Protein AF-A0AAV2VKA5-F1 (afdb_monomer_lite)

Structure (mmCIF, N/CA/C/O backbone):
data_AF-A0AAV2VKA5-F1
#
_entry.id   AF-A0AAV2VKA5-F1
#
loop_
_atom_site.group_PDB
_atom_site.id
_atom_site.type_symbol
_atom_site.label_atom_id
_atom_site.label_alt_id
_atom_site.label_comp_id
_atom_site.label_asym_id
_atom_site.label_entity_id
_atom_site.label_seq_id
_atom_site.pdbx_PDB_ins_code
_atom_site.Cartn_x
_atom_site.Cartn_y
_atom_site.Cartn_z
_atom_site.occupancy
_atom_site.B_iso_or_equiv
_atom_site.auth_seq_id
_atom_site.auth_comp_id
_atom_site.auth_asym_id
_atom_site.auth_atom_id
_atom_site.pdbx_PDB_model_num
ATOM 1 N N . MET A 1 1 ? 11.296 16.847 23.741 1.00 41.97 1 MET A N 1
ATOM 2 C CA . MET A 1 1 ? 10.164 15.961 23.388 1.00 41.97 1 MET A CA 1
ATOM 3 C C . MET A 1 1 ? 10.206 15.725 21.887 1.00 41.97 1 MET A C 1
ATOM 5 O O . MET A 1 1 ? 10.100 16.679 21.128 1.00 41.97 1 MET A O 1
ATOM 9 N N . ASN A 1 2 ? 10.505 14.494 21.464 1.00 39.97 2 ASN A N 1
ATOM 10 C CA . ASN A 1 2 ? 10.730 14.152 20.058 1.00 39.97 2 ASN A CA 1
ATOM 11 C C . ASN A 1 2 ? 9.403 14.150 19.295 1.00 39.97 2 ASN A C 1
ATOM 13 O O . ASN A 1 2 ? 8.650 13.184 19.351 1.00 39.97 2 ASN A O 1
ATOM 17 N N . GLN A 1 3 ? 9.162 15.218 18.540 1.00 45.41 3 GLN A N 1
ATOM 18 C CA . GLN A 1 3 ? 7.963 15.443 17.724 1.00 45.41 3 GLN A CA 1
ATOM 19 C C . GLN A 1 3 ? 7.780 14.424 16.573 1.00 45.41 3 GLN A C 1
ATOM 21 O O . GLN A 1 3 ? 6.864 14.554 15.777 1.00 45.41 3 GLN A O 1
ATOM 26 N N . LYS A 1 4 ? 8.623 13.385 16.464 1.00 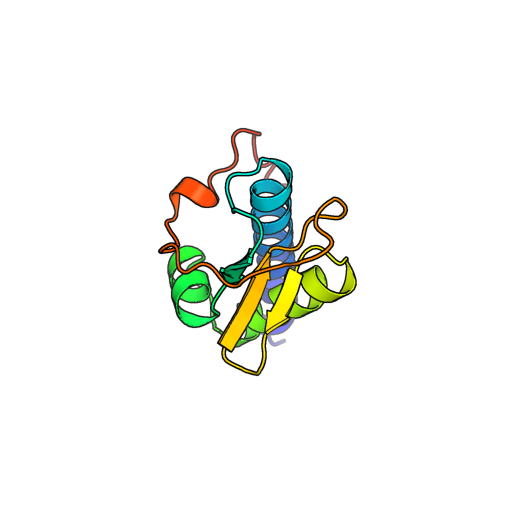51.09 4 LYS A N 1
ATOM 27 C CA . LYS A 1 4 ? 8.555 12.388 15.382 1.00 51.09 4 LYS A CA 1
ATOM 28 C C . LYS A 1 4 ? 7.445 11.344 15.553 1.00 51.09 4 LYS A C 1
ATOM 30 O O . LYS A 1 4 ? 7.055 10.739 14.565 1.00 51.09 4 LYS A O 1
ATOM 35 N N . ALA A 1 5 ? 6.948 11.111 16.770 1.00 49.38 5 ALA A N 1
ATOM 36 C CA . ALA A 1 5 ? 5.964 10.050 17.013 1.00 49.38 5 ALA A CA 1
ATOM 37 C C . ALA A 1 5 ? 4.519 10.477 16.692 1.00 49.38 5 ALA A C 1
ATOM 39 O O . ALA A 1 5 ? 3.757 9.679 16.158 1.00 49.38 5 ALA A O 1
ATOM 40 N N . THR A 1 6 ? 4.148 11.731 16.972 1.00 47.97 6 THR A N 1
ATOM 41 C CA . THR A 1 6 ? 2.762 12.208 16.805 1.00 47.97 6 THR A CA 1
ATOM 42 C C . THR A 1 6 ? 2.444 12.581 15.354 1.00 47.97 6 THR A C 1
ATOM 44 O O . THR A 1 6 ? 1.382 12.225 14.858 1.00 47.97 6 TH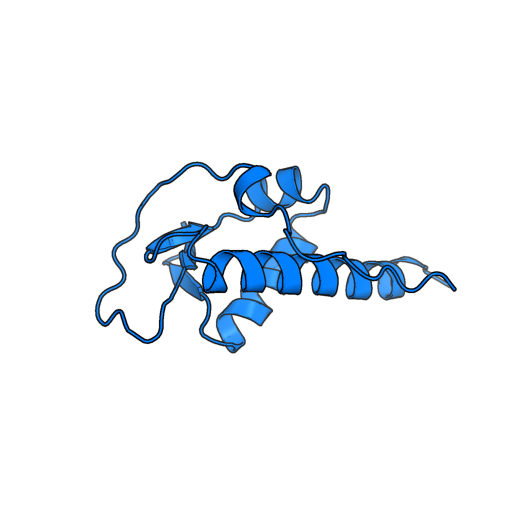R A O 1
ATOM 47 N N . THR A 1 7 ? 3.386 13.198 14.630 1.00 53.91 7 THR A N 1
ATOM 48 C CA . THR A 1 7 ? 3.218 13.555 13.205 1.00 53.91 7 THR A CA 1
ATOM 49 C C . THR A 1 7 ? 3.076 12.323 12.302 1.00 53.91 7 THR A C 1
ATOM 51 O O . THR A 1 7 ? 2.419 12.378 11.269 1.00 53.91 7 THR A O 1
ATOM 54 N N . 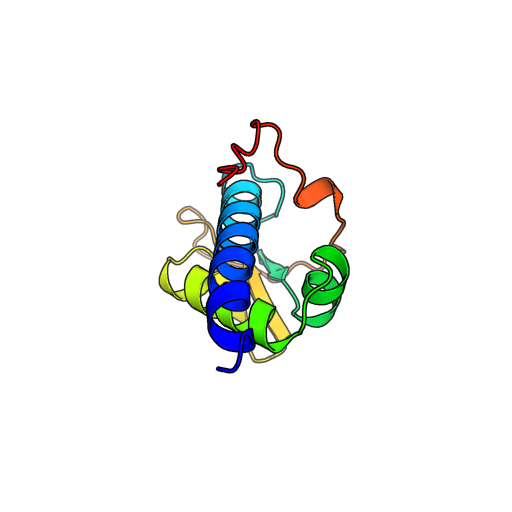ASN A 1 8 ? 3.650 11.187 12.705 1.00 70.62 8 ASN A N 1
ATOM 55 C CA . ASN A 1 8 ? 3.703 9.979 11.884 1.00 70.62 8 ASN A CA 1
ATOM 56 C C . ASN A 1 8 ? 2.380 9.187 11.874 1.00 70.62 8 ASN A C 1
ATOM 58 O O . ASN A 1 8 ? 2.085 8.514 10.891 1.00 70.62 8 ASN A O 1
ATOM 62 N N . ILE A 1 9 ? 1.553 9.288 12.923 1.00 79.56 9 ILE A N 1
ATOM 63 C CA . ILE A 1 9 ? 0.288 8.535 13.013 1.00 79.56 9 ILE A CA 1
ATOM 64 C C . ILE A 1 9 ? -0.782 9.143 12.100 1.00 79.56 9 ILE A C 1
ATOM 66 O O . ILE A 1 9 ? -1.423 8.408 11.352 1.00 79.56 9 ILE A O 1
ATOM 70 N N . SER A 1 10 ? -0.957 10.468 12.124 1.00 84.31 10 SER A N 1
ATOM 71 C CA . SER A 1 10 ? -1.948 11.152 11.279 1.00 84.31 10 SER A CA 1
ATOM 72 C C . SER A 1 10 ? -1.626 11.001 9.791 1.00 84.31 10 SER A C 1
ATOM 74 O O . SER A 1 10 ? -2.524 10.766 8.988 1.00 84.31 10 SER A O 1
ATOM 76 N N . GLU A 1 11 ? -0.340 11.058 9.429 1.00 87.00 11 GLU A N 1
ATOM 77 C CA . GLU A 1 11 ? 0.123 10.802 8.062 1.00 87.00 11 GLU A CA 1
ATOM 78 C C . GLU A 1 11 ? -0.179 9.360 7.627 1.00 87.00 11 GLU A C 1
ATOM 80 O O . GLU A 1 11 ? -0.808 9.143 6.592 1.00 87.00 11 GLU A O 1
ATOM 85 N N . GLN A 1 12 ? 0.209 8.360 8.428 1.00 91.62 12 GLN A N 1
ATOM 86 C CA . GLN A 1 12 ? -0.079 6.956 8.117 1.00 91.62 12 GLN A CA 1
ATOM 87 C C . GLN A 1 12 ? -1.579 6.690 7.997 1.00 91.62 12 GLN A C 1
ATOM 89 O O . GLN A 1 12 ? -1.996 5.929 7.123 1.00 91.62 12 GLN A O 1
ATOM 94 N N . LEU A 1 13 ? -2.391 7.317 8.851 1.00 91.62 13 LEU A N 1
ATOM 95 C CA . LEU A 1 13 ? -3.841 7.199 8.792 1.00 91.62 13 LEU A CA 1
ATOM 96 C C . LEU A 1 13 ? -4.383 7.784 7.485 1.00 91.62 13 LEU A C 1
ATOM 98 O O . LEU A 1 13 ? -5.099 7.085 6.773 1.00 91.62 13 LEU A O 1
ATOM 102 N N . PHE A 1 14 ? -3.956 8.993 7.113 1.00 91.81 14 PHE A N 1
ATOM 103 C CA . PHE A 1 14 ? -4.343 9.623 5.852 1.00 91.81 14 PHE A CA 1
ATOM 104 C C . PHE A 1 14 ? -3.976 8.761 4.635 1.00 91.81 14 PHE A C 1
ATOM 106 O O . PHE A 1 14 ? -4.808 8.536 3.750 1.00 91.81 14 PHE A O 1
ATOM 113 N N . ILE A 1 15 ? -2.749 8.229 4.592 1.00 94.50 15 ILE A N 1
ATOM 114 C CA . ILE A 1 15 ? -2.295 7.359 3.498 1.00 94.50 15 ILE A CA 1
ATOM 115 C C . ILE A 1 15 ? -3.134 6.081 3.470 1.00 94.50 15 ILE A C 1
ATOM 117 O O . ILE A 1 15 ? -3.623 5.688 2.412 1.00 94.50 15 ILE A O 1
ATOM 121 N N . LYS A 1 16 ? -3.343 5.442 4.627 1.00 95.12 16 LYS A N 1
ATOM 122 C CA . LYS A 1 16 ? -4.165 4.233 4.740 1.00 95.12 16 LYS A CA 1
ATOM 123 C C . LYS A 1 16 ? -5.571 4.478 4.202 1.00 95.12 16 LYS A C 1
ATOM 125 O O . LYS A 1 16 ? -6.038 3.698 3.378 1.00 95.12 16 LYS A O 1
ATOM 130 N N . GLU A 1 17 ? -6.239 5.535 4.652 1.00 93.94 17 GLU A N 1
ATOM 131 C CA . GLU A 1 17 ? -7.595 5.874 4.215 1.00 93.94 17 GLU A CA 1
ATOM 132 C C . GLU A 1 17 ? -7.652 6.163 2.715 1.00 93.94 17 GLU A C 1
ATOM 134 O O . GLU A 1 17 ? -8.581 5.727 2.038 1.00 93.94 17 GLU A O 1
ATOM 139 N N . THR A 1 18 ? -6.636 6.836 2.179 1.00 94.44 18 THR A N 1
ATOM 140 C CA . THR A 1 18 ? -6.540 7.143 0.749 1.00 94.44 18 THR A CA 1
ATOM 141 C C . THR A 1 18 ? -6.362 5.879 -0.095 1.00 94.44 18 THR A C 1
ATOM 143 O O . THR A 1 18 ? -7.072 5.686 -1.082 1.00 94.44 18 THR A O 1
ATOM 146 N N . VAL A 1 19 ? -5.464 4.973 0.304 1.00 94.81 19 VAL A N 1
ATOM 147 C CA . VAL A 1 19 ? -5.263 3.692 -0.393 1.00 94.81 19 VAL A CA 1
ATOM 148 C C . VAL A 1 19 ? -6.506 2.807 -0.267 1.00 94.81 19 VAL A C 1
ATOM 150 O O . VAL A 1 19 ? -6.945 2.222 -1.254 1.00 94.81 19 VAL A O 1
ATOM 153 N N . GLU A 1 20 ? -7.117 2.740 0.916 1.00 93.75 20 GLU A N 1
ATOM 154 C CA . GLU A 1 20 ? -8.367 2.009 1.146 1.00 93.75 20 GLU A CA 1
ATOM 155 C C . GLU A 1 20 ? -9.498 2.537 0.250 1.00 93.75 20 GLU A C 1
ATOM 157 O O . GLU A 1 20 ? -10.217 1.749 -0.370 1.00 93.75 20 GLU A O 1
ATOM 162 N N . HIS A 1 21 ? -9.628 3.860 0.128 1.00 93.06 21 HIS A N 1
ATOM 163 C CA . HIS A 1 21 ? -10.591 4.490 -0.769 1.00 93.06 21 HIS A CA 1
ATOM 164 C C . HIS A 1 21 ? -10.320 4.121 -2.233 1.00 93.06 21 HIS A C 1
ATOM 166 O O . HIS A 1 21 ? -11.242 3.713 -2.937 1.00 93.06 21 HIS A O 1
ATOM 172 N N . ALA A 1 22 ? -9.064 4.189 -2.684 1.00 93.50 22 ALA A N 1
ATOM 173 C CA . ALA A 1 22 ? -8.674 3.832 -4.048 1.00 93.50 22 ALA A CA 1
ATOM 174 C C . ALA A 1 22 ? -8.989 2.363 -4.393 1.00 93.50 22 ALA A C 1
ATOM 176 O O . ALA A 1 22 ? -9.464 2.076 -5.496 1.00 93.50 22 ALA A O 1
ATOM 177 N N . ILE A 1 23 ? -8.786 1.438 -3.445 1.00 92.31 23 ILE A N 1
ATOM 178 C CA . ILE A 1 23 ? -9.173 0.024 -3.590 1.00 92.31 23 ILE A CA 1
ATOM 179 C C . ILE A 1 23 ? -10.699 -0.097 -3.703 1.00 92.31 23 ILE A C 1
ATOM 181 O O . ILE A 1 23 ? -11.199 -0.694 -4.654 1.00 92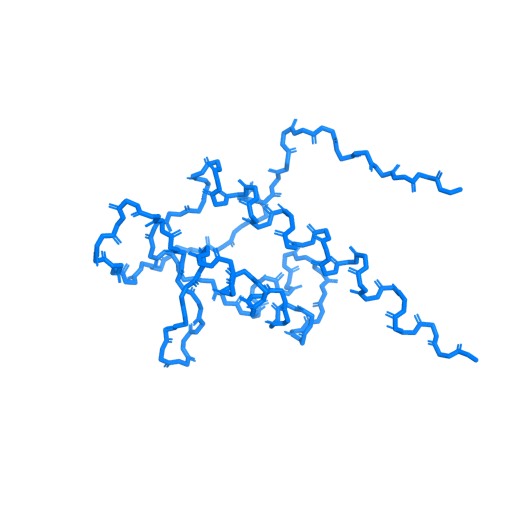.31 23 ILE A O 1
ATOM 185 N N . LYS A 1 24 ? -11.457 0.519 -2.784 1.00 90.06 24 LYS A N 1
ATOM 186 C CA . LYS A 1 24 ? -12.933 0.460 -2.774 1.00 90.06 24 LYS A CA 1
ATOM 187 C C . LYS A 1 24 ? -13.572 1.089 -4.015 1.00 90.06 24 LYS A C 1
ATOM 189 O O . LYS A 1 24 ? -14.609 0.619 -4.473 1.00 90.06 24 LYS A O 1
ATOM 194 N N . LYS A 1 25 ? -12.960 2.139 -4.569 1.00 90.75 25 LYS A N 1
ATOM 195 C CA . LYS A 1 25 ? -13.381 2.791 -5.820 1.00 90.75 25 LYS A CA 1
ATOM 196 C C . LYS A 1 25 ? -12.905 2.069 -7.079 1.00 90.75 25 LYS A C 1
ATOM 198 O O . LYS A 1 25 ? -13.166 2.560 -8.171 1.00 90.75 25 LYS A O 1
ATOM 203 N N . GLN A 1 26 ? -12.215 0.933 -6.946 1.00 90.25 26 GLN A N 1
ATOM 204 C CA . GLN A 1 26 ? -11.682 0.150 -8.067 1.00 90.25 26 GLN A CA 1
ATOM 205 C C . GLN A 1 26 ? -10.684 0.934 -8.945 1.00 90.25 26 GLN A C 1
ATOM 207 O O . GLN A 1 26 ? -10.441 0.570 -10.096 1.00 90.25 26 GLN A O 1
ATOM 212 N N . ARG A 1 27 ? -10.067 1.997 -8.400 1.00 92.31 27 ARG A N 1
ATOM 213 C CA . ARG A 1 27 ? -8.958 2.723 -9.049 1.00 92.31 27 ARG A CA 1
ATOM 214 C C . ARG A 1 27 ? -7.691 1.875 -9.091 1.00 92.31 27 ARG A C 1
ATOM 216 O O . ARG A 1 27 ? -6.887 1.992 -10.012 1.00 92.31 27 ARG A O 1
ATOM 223 N N . LEU A 1 28 ? -7.535 1.001 -8.097 1.00 93.12 28 LEU A N 1
ATOM 224 C CA . LEU A 1 28 ? -6.513 -0.033 -8.060 1.00 93.12 28 LEU A CA 1
ATOM 225 C C . LEU A 1 28 ? -7.141 -1.378 -8.423 1.00 93.12 28 LEU A C 1
ATOM 227 O O . LEU A 1 28 ? -8.173 -1.764 -7.874 1.00 93.12 28 LEU A O 1
ATOM 231 N N . LYS A 1 29 ? -6.520 -2.101 -9.353 1.00 91.12 29 LYS A N 1
ATOM 232 C CA . LYS A 1 29 ? -7.060 -3.370 -9.854 1.00 91.12 29 LYS A CA 1
ATOM 233 C C . LYS A 1 29 ? -6.716 -4.541 -8.922 1.00 91.12 29 LYS A C 1
ATOM 235 O O . LYS A 1 29 ? -5.623 -4.543 -8.354 1.00 91.12 29 LYS A O 1
ATOM 240 N N . PRO A 1 30 ? -7.569 -5.580 -8.821 1.00 90.62 30 PRO A N 1
ATOM 241 C CA . PRO A 1 30 ? -7.202 -6.836 -8.167 1.00 90.62 30 PRO A CA 1
ATOM 242 C C . PRO A 1 30 ? -5.868 -7.369 -8.690 1.00 90.62 30 PRO A C 1
ATOM 244 O O . PRO A 1 30 ? -5.622 -7.371 -9.897 1.00 90.62 30 PRO A O 1
ATOM 247 N N . GLY A 1 31 ? -4.998 -7.804 -7.782 1.00 92.75 31 GLY A N 1
ATOM 248 C CA . GLY A 1 31 ? -3.670 -8.299 -8.129 1.00 92.75 31 GLY A CA 1
ATOM 249 C C . GLY A 1 31 ? -2.662 -7.221 -8.506 1.00 92.75 31 GLY A C 1
ATOM 250 O O . GLY A 1 31 ? -1.516 -7.550 -8.808 1.00 92.75 31 GLY A O 1
ATOM 251 N N . GLN A 1 32 ? -3.030 -5.937 -8.492 1.00 94.50 32 GLN A N 1
ATOM 252 C CA . GLN A 1 32 ? -2.076 -4.867 -8.757 1.00 94.50 32 GLN A CA 1
ATOM 253 C C . GLN A 1 32 ? -1.011 -4.818 -7.666 1.00 94.50 32 GLN A C 1
ATOM 255 O O . GLN A 1 32 ? -1.317 -4.846 -6.473 1.00 94.50 32 GLN A O 1
ATOM 260 N N . LEU A 1 33 ? 0.249 -4.749 -8.094 1.00 94.56 33 LEU A N 1
ATOM 261 C CA . LEU A 1 33 ? 1.392 -4.728 -7.194 1.00 94.56 33 LEU A CA 1
ATOM 262 C C . LEU A 1 33 ? 1.601 -3.337 -6.579 1.00 94.56 33 LEU A C 1
ATOM 264 O O . LEU A 1 33 ? 1.961 -2.382 -7.266 1.00 94.56 33 LEU A O 1
ATOM 268 N N . LEU A 1 34 ? 1.430 -3.256 -5.266 1.00 95.62 34 LEU A N 1
ATOM 269 C CA . LEU A 1 34 ? 1.754 -2.114 -4.427 1.00 95.62 34 LEU A CA 1
ATOM 270 C C . LEU A 1 34 ? 3.171 -2.271 -3.866 1.00 95.62 34 LEU A C 1
ATOM 272 O O . LEU A 1 34 ? 3.494 -3.252 -3.189 1.00 95.62 34 LEU A O 1
ATOM 276 N N . LEU A 1 35 ? 4.022 -1.292 -4.164 1.00 94.88 35 LEU A N 1
ATOM 277 C CA . LEU A 1 35 ? 5.439 -1.278 -3.808 1.00 94.88 35 LEU A CA 1
ATOM 278 C C . LEU A 1 35 ? 5.747 -0.091 -2.897 1.00 94.88 35 LEU A C 1
ATOM 280 O O . LEU A 1 35 ? 5.288 1.020 -3.157 1.00 94.88 35 LEU A O 1
ATOM 284 N N . GLU A 1 36 ? 6.597 -0.300 -1.889 1.00 94.62 36 GLU A N 1
ATOM 285 C CA . GLU A 1 36 ? 6.967 0.762 -0.945 1.00 94.62 36 GLU A CA 1
ATOM 286 C C . GLU A 1 36 ? 7.646 1.963 -1.630 1.00 94.62 36 GLU A C 1
ATOM 288 O O . GLU A 1 36 ? 7.219 3.086 -1.374 1.00 94.62 36 GLU A O 1
ATOM 293 N N . PRO A 1 37 ? 8.651 1.798 -2.524 1.00 94.25 37 PRO A N 1
ATOM 294 C CA . PRO A 1 37 ? 9.346 2.948 -3.106 1.00 94.25 37 PRO A CA 1
ATOM 295 C C . PRO A 1 37 ? 8.465 3.915 -3.925 1.00 94.25 37 PRO A C 1
ATOM 297 O O . PRO A 1 37 ? 8.572 5.119 -3.694 1.00 94.25 37 PRO A O 1
ATOM 300 N N . PRO A 1 38 ? 7.607 3.468 -4.867 1.00 94.50 38 PRO A N 1
ATOM 301 C CA . PRO A 1 38 ? 6.741 4.387 -5.606 1.00 94.50 38 PRO A CA 1
ATOM 302 C C . PRO A 1 38 ? 5.648 5.002 -4.730 1.00 94.50 38 PRO A C 1
ATOM 304 O O . PRO A 1 38 ? 5.361 6.180 -4.899 1.00 94.50 38 PRO A O 1
ATOM 307 N N . LEU A 1 39 ? 5.084 4.261 -3.771 1.00 95.31 39 LEU A N 1
ATOM 308 C CA . LEU A 1 39 ? 4.112 4.824 -2.829 1.00 95.31 39 LEU A CA 1
ATOM 309 C C . LEU A 1 39 ? 4.751 5.901 -1.944 1.00 95.31 39 LEU A C 1
ATOM 311 O O . LEU A 1 39 ? 4.178 6.970 -1.783 1.00 95.31 39 LEU A O 1
ATOM 315 N N . ALA A 1 40 ? 5.963 5.663 -1.440 1.00 94.00 40 ALA A N 1
ATOM 316 C CA . ALA A 1 40 ? 6.703 6.638 -0.640 1.00 94.00 40 ALA A CA 1
ATOM 317 C C . ALA A 1 40 ? 6.941 7.937 -1.423 1.00 94.00 40 ALA A C 1
ATOM 319 O O . ALA A 1 40 ? 6.796 9.028 -0.881 1.00 94.00 40 ALA A O 1
ATOM 320 N N . LYS A 1 41 ? 7.233 7.820 -2.725 1.00 94.62 41 LYS A N 1
ATOM 321 C CA . LYS A 1 41 ? 7.371 8.974 -3.617 1.00 94.62 41 LYS A CA 1
ATOM 322 C C . LYS A 1 41 ? 6.043 9.711 -3.828 1.00 94.62 41 LYS A C 1
ATOM 324 O O . LYS A 1 41 ? 6.030 10.928 -3.730 1.00 94.62 41 LYS A O 1
ATOM 329 N N . ILE A 1 42 ? 4.959 8.983 -4.104 1.00 94.19 42 ILE A N 1
ATOM 330 C CA . ILE A 1 42 ? 3.617 9.542 -4.353 1.00 94.19 42 ILE A CA 1
ATOM 331 C C . ILE A 1 42 ? 3.088 10.293 -3.127 1.00 94.19 42 ILE A C 1
ATOM 333 O O . ILE A 1 42 ? 2.578 11.397 -3.250 1.00 94.19 42 ILE A O 1
ATOM 337 N N . PHE A 1 43 ? 3.243 9.712 -1.938 1.00 92.12 43 PHE A N 1
ATOM 338 C CA . PHE A 1 43 ? 2.764 10.301 -0.687 1.00 92.12 43 PHE A CA 1
ATOM 339 C C . PHE A 1 43 ? 3.793 11.213 -0.006 1.00 92.12 43 PHE A C 1
ATOM 341 O O . PHE A 1 43 ? 3.538 11.689 1.095 1.00 92.12 43 PHE A O 1
ATOM 348 N N . ASN A 1 44 ? 4.950 11.445 -0.640 1.00 92.56 44 ASN A N 1
ATOM 349 C CA . ASN A 1 44 ? 6.059 12.237 -0.104 1.00 92.56 44 ASN A CA 1
ATOM 350 C C . ASN A 1 44 ? 6.426 11.873 1.353 1.00 92.56 44 ASN A C 1
ATOM 352 O O . ASN A 1 44 ? 6.621 12.740 2.202 1.00 92.56 44 ASN A O 1
ATOM 356 N N . THR A 1 45 ? 6.517 10.573 1.633 1.00 91.19 45 THR A N 1
ATOM 357 C CA . THR A 1 45 ? 6.822 10.011 2.958 1.00 91.19 45 THR A CA 1
ATOM 358 C C . THR A 1 45 ? 7.984 9.015 2.864 1.00 91.19 45 THR A C 1
ATOM 360 O O . THR A 1 45 ? 8.504 8.711 1.787 1.00 91.19 45 THR A O 1
ATOM 363 N N . ASP A 1 46 ? 8.426 8.488 4.000 1.00 91.88 46 ASP A N 1
ATOM 364 C CA . ASP A 1 46 ? 9.459 7.466 4.069 1.00 91.88 46 ASP A CA 1
ATOM 365 C C . ASP A 1 46 ? 8.913 6.038 3.847 1.00 91.88 46 ASP A C 1
ATOM 367 O O . ASP A 1 46 ? 7.723 5.735 3.965 1.00 91.88 46 ASP A O 1
ATOM 371 N N . ARG A 1 47 ? 9.821 5.107 3.523 1.00 91.50 47 ARG A N 1
ATOM 372 C CA . ARG A 1 47 ? 9.452 3.710 3.241 1.00 91.50 47 ARG A CA 1
ATOM 373 C C . ARG A 1 47 ? 8.929 2.971 4.473 1.00 91.50 47 ARG A C 1
ATOM 375 O O . ARG A 1 47 ? 8.127 2.059 4.306 1.00 91.50 47 ARG A O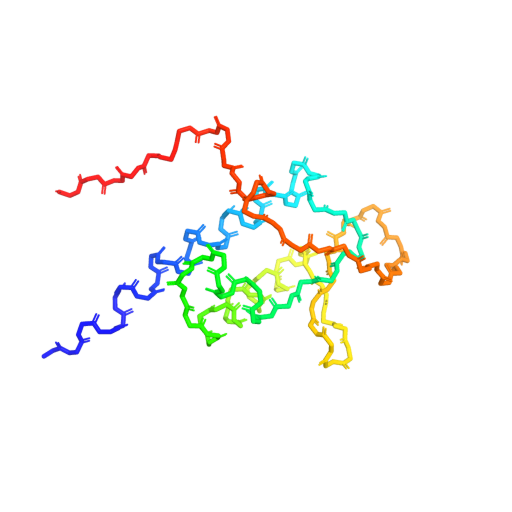 1
ATOM 382 N N . ALA A 1 48 ? 9.375 3.323 5.681 1.00 91.00 48 ALA A N 1
ATOM 383 C CA . ALA A 1 48 ? 8.931 2.646 6.897 1.00 91.00 48 ALA A CA 1
ATOM 384 C C . ALA A 1 48 ? 7.468 2.992 7.210 1.00 91.00 48 ALA A C 1
ATOM 386 O O . ALA A 1 48 ? 6.702 2.101 7.580 1.00 91.00 48 ALA A O 1
ATOM 387 N N . SER A 1 49 ? 7.063 4.239 6.966 1.00 91.12 49 SER A N 1
ATOM 388 C CA . SER A 1 49 ? 5.673 4.692 7.064 1.00 91.12 49 SER A CA 1
ATOM 389 C C . SER A 1 49 ? 4.771 3.960 6.066 1.00 91.12 49 SER A C 1
ATOM 391 O O . SER A 1 49 ? 3.768 3.366 6.465 1.00 91.12 49 SER A O 1
ATOM 393 N N . ILE A 1 50 ? 5.168 3.871 4.790 1.00 95.44 50 ILE A N 1
ATOM 394 C CA . ILE A 1 50 ? 4.421 3.085 3.790 1.00 95.44 50 ILE A CA 1
ATOM 395 C C . ILE A 1 50 ? 4.341 1.607 4.159 1.00 95.44 50 ILE A C 1
ATOM 397 O O . ILE A 1 50 ? 3.276 1.002 4.043 1.00 95.44 50 ILE A O 1
ATOM 401 N N . LYS A 1 51 ? 5.447 1.017 4.618 1.00 93.69 51 LYS A N 1
ATOM 402 C CA . LYS A 1 51 ? 5.463 -0.373 5.071 1.00 93.69 51 LYS A CA 1
ATOM 403 C C . LYS A 1 51 ? 4.416 -0.600 6.154 1.00 93.69 51 LYS A C 1
ATOM 405 O O . LYS A 1 51 ? 3.626 -1.535 6.048 1.00 93.69 51 LYS A O 1
ATOM 410 N N . ARG A 1 52 ? 4.377 0.278 7.161 1.00 94.31 52 ARG A N 1
ATOM 411 C CA . ARG A 1 52 ? 3.413 0.186 8.257 1.00 94.31 52 ARG A CA 1
ATOM 412 C C . ARG A 1 52 ? 1.975 0.294 7.754 1.00 94.31 52 ARG A C 1
ATOM 414 O O . ARG A 1 52 ? 1.129 -0.492 8.171 1.00 94.31 52 ARG A O 1
ATOM 421 N N . VAL A 1 53 ? 1.706 1.203 6.818 1.00 95.75 53 VAL A N 1
ATOM 422 C CA . VAL A 1 53 ? 0.387 1.336 6.181 1.00 95.75 53 VAL A CA 1
ATOM 423 C C . VAL A 1 53 ? -0.012 0.063 5.431 1.00 95.75 53 VAL A C 1
ATOM 425 O O . VAL A 1 53 ? -1.130 -0.420 5.598 1.00 95.75 53 VAL A O 1
ATOM 428 N N . LEU A 1 54 ? 0.892 -0.525 4.645 1.00 95.69 54 LEU A N 1
ATOM 429 C CA . LEU A 1 54 ? 0.623 -1.763 3.907 1.00 95.69 54 LEU A CA 1
ATOM 430 C C . LEU A 1 54 ? 0.376 -2.956 4.841 1.00 95.69 54 LEU A C 1
ATOM 432 O O . LEU A 1 54 ? -0.483 -3.787 4.554 1.00 95.69 54 LEU A O 1
ATOM 436 N N . GLU A 1 55 ? 1.067 -3.027 5.981 1.00 94.62 55 GLU A N 1
ATOM 437 C CA . GLU A 1 55 ? 0.786 -4.016 7.030 1.00 94.62 55 GLU A CA 1
ATOM 438 C C . GLU A 1 55 ? -0.615 -3.835 7.633 1.00 94.62 55 GLU A C 1
ATOM 440 O O . GLU A 1 55 ? -1.327 -4.821 7.818 1.00 94.62 55 GLU A O 1
ATOM 445 N N . LEU A 1 56 ? -1.040 -2.594 7.903 1.00 94.75 56 LEU A N 1
ATOM 446 C CA . LEU A 1 56 ? -2.390 -2.306 8.404 1.00 94.75 56 LEU A CA 1
ATOM 447 C C . LEU A 1 56 ? -3.466 -2.697 7.379 1.00 94.75 56 LEU A C 1
ATOM 449 O O . LEU A 1 56 ? -4.451 -3.341 7.733 1.00 94.75 56 LEU A O 1
ATOM 453 N N . LEU A 1 57 ? -3.259 -2.372 6.101 1.00 94.81 57 LEU A N 1
ATOM 454 C CA . LEU A 1 57 ? -4.165 -2.768 5.016 1.00 94.81 57 LEU A CA 1
ATOM 455 C C . LEU A 1 57 ? -4.215 -4.294 4.839 1.00 94.81 57 LEU A C 1
ATOM 457 O O . LEU A 1 57 ? -5.273 -4.848 4.538 1.00 94.81 57 LEU A O 1
ATOM 461 N N . GLN A 1 58 ? -3.091 -4.985 5.054 1.00 94.44 58 GLN A N 1
ATOM 462 C CA . GLN A 1 58 ? -3.030 -6.445 5.016 1.00 94.44 58 GLN A CA 1
ATOM 463 C C . GLN A 1 58 ? -3.853 -7.067 6.145 1.00 94.44 58 GLN A C 1
ATOM 465 O O . GLN A 1 58 ? -4.589 -8.022 5.912 1.00 94.44 58 GLN A O 1
ATOM 470 N N . GLN A 1 59 ? -3.760 -6.517 7.358 1.00 93.44 59 GLN A N 1
ATOM 471 C CA . GLN A 1 59 ? -4.568 -6.963 8.497 1.00 93.44 59 GLN A CA 1
ATOM 472 C C . GLN A 1 59 ? -6.073 -6.799 8.239 1.00 93.44 59 GLN A C 1
ATOM 474 O O . GLN A 1 59 ? -6.864 -7.593 8.737 1.00 93.44 59 GLN A O 1
ATOM 479 N N . GLN A 1 60 ? -6.466 -5.814 7.426 1.00 92.06 60 GLN A N 1
ATOM 480 C CA . GLN A 1 60 ? -7.849 -5.613 6.982 1.00 92.06 60 GLN A CA 1
ATOM 481 C C . GLN A 1 60 ? -8.253 -6.483 5.774 1.00 92.06 60 GLN A C 1
ATOM 483 O O . GLN A 1 60 ? -9.392 -6.397 5.324 1.00 92.06 60 GLN A O 1
ATOM 488 N N . GLY A 1 61 ? -7.342 -7.286 5.214 1.00 92.00 61 GLY A N 1
ATOM 489 C CA . GLY A 1 61 ? -7.610 -8.130 4.043 1.00 92.00 61 GLY A CA 1
ATOM 490 C C . GLY A 1 61 ? -7.720 -7.377 2.711 1.00 92.00 61 GLY A C 1
ATOM 491 O O . GLY A 1 61 ? -8.087 -7.978 1.703 1.00 92.00 61 GLY A O 1
ATOM 492 N N . LEU A 1 62 ? -7.386 -6.081 2.684 1.00 92.88 62 LEU A N 1
ATOM 493 C CA . LEU A 1 62 ? -7.426 -5.241 1.477 1.00 92.88 62 LEU A CA 1
ATOM 494 C C . LEU A 1 62 ? -6.227 -5.485 0.560 1.00 92.88 62 LEU A C 1
ATOM 496 O O . LEU A 1 62 ? -6.276 -5.213 -0.639 1.00 92.88 62 LEU A O 1
ATOM 500 N N . VAL A 1 63 ? -5.138 -6.003 1.122 1.00 94.38 63 VAL A N 1
ATOM 501 C CA . VAL A 1 63 ? -3.957 -6.415 0.373 1.00 94.38 63 VAL A CA 1
ATOM 502 C C . VAL A 1 63 ? -3.407 -7.729 0.914 1.00 94.38 63 VAL A C 1
ATOM 504 O O . VAL A 1 63 ? -3.592 -8.061 2.082 1.00 94.38 63 VAL A O 1
ATOM 507 N N . VAL A 1 64 ? -2.678 -8.465 0.084 1.00 93.31 64 VAL A N 1
ATOM 508 C CA . VAL A 1 64 ? -1.967 -9.685 0.483 1.00 93.31 64 VAL A CA 1
ATOM 509 C C . VAL A 1 64 ? -0.486 -9.559 0.165 1.00 93.31 64 VAL A C 1
ATOM 511 O O . VAL A 1 64 ? -0.097 -9.003 -0.860 1.00 93.31 64 VAL A O 1
ATOM 514 N N . LYS A 1 65 ? 0.374 -10.062 1.048 1.00 91.62 65 LYS A N 1
ATOM 515 C CA . LYS A 1 65 ? 1.821 -10.047 0.818 1.00 91.62 65 LYS A CA 1
ATOM 516 C C . LYS A 1 65 ? 2.181 -11.020 -0.306 1.00 91.62 65 LYS A C 1
ATOM 518 O O . LYS A 1 65 ? 1.730 -12.160 -0.301 1.00 91.62 65 LYS A O 1
ATOM 523 N N . HIS A 1 66 ? 3.034 -10.595 -1.232 1.00 91.19 66 HIS A N 1
ATOM 524 C CA . HIS A 1 66 ? 3.476 -11.406 -2.368 1.00 91.19 66 HIS A CA 1
ATOM 525 C C . HIS A 1 66 ? 4.986 -11.612 -2.309 1.00 91.19 66 HIS A C 1
ATOM 527 O O . HIS A 1 66 ? 5.730 -10.731 -2.721 1.00 91.19 66 HIS A O 1
ATOM 533 N N . GLU A 1 67 ? 5.419 -12.743 -1.738 1.00 80.50 67 GLU A N 1
ATOM 534 C CA . GLU A 1 67 ? 6.791 -13.299 -1.738 1.00 80.50 67 GLU A CA 1
ATOM 535 C C . GLU A 1 67 ? 7.955 -12.281 -1.810 1.00 80.50 67 GLU A C 1
ATOM 537 O O . GLU A 1 67 ? 8.881 -12.409 -2.606 1.00 80.50 67 GLU A O 1
ATOM 542 N N . GLY A 1 68 ? 7.909 -11.216 -1.001 1.00 76.94 68 GLY A N 1
ATOM 543 C CA . GLY A 1 68 ? 8.967 -10.193 -0.952 1.00 76.94 68 GLY A CA 1
ATOM 544 C C . GLY A 1 68 ? 8.993 -9.196 -2.121 1.00 76.94 68 GLY A C 1
ATOM 545 O O . GLY A 1 68 ? 9.888 -8.361 -2.192 1.00 76.94 68 GLY A O 1
ATOM 546 N N . ARG A 1 69 ? 8.006 -9.233 -3.016 1.00 81.94 69 ARG A N 1
ATOM 547 C CA . ARG A 1 69 ? 7.839 -8.310 -4.148 1.00 81.94 69 ARG A CA 1
ATOM 548 C C . ARG A 1 69 ? 6.859 -7.174 -3.862 1.00 81.94 69 ARG A C 1
ATOM 550 O O . ARG A 1 69 ? 6.522 -6.456 -4.791 1.00 81.94 69 ARG A O 1
ATOM 557 N N . GLY A 1 70 ? 6.393 -7.025 -2.624 1.00 89.81 70 GLY A N 1
ATOM 558 C CA . GLY A 1 70 ? 5.396 -6.033 -2.219 1.00 89.81 70 GLY A CA 1
ATOM 559 C C . GLY A 1 70 ? 4.063 -6.671 -1.841 1.00 89.81 70 GLY A C 1
ATOM 560 O O . GLY A 1 70 ? 4.017 -7.797 -1.335 1.00 89.81 70 GLY A O 1
ATOM 561 N N . TYR A 1 71 ? 2.986 -5.933 -2.078 1.00 95.12 71 TYR A N 1
ATOM 562 C CA . TYR A 1 71 ? 1.627 -6.302 -1.696 1.00 95.12 71 TYR A CA 1
ATOM 563 C C . TYR A 1 71 ? 0.731 -6.320 -2.930 1.00 95.12 71 TYR A C 1
ATOM 565 O O . TYR A 1 71 ? 0.892 -5.496 -3.819 1.00 95.12 71 TYR A O 1
ATOM 573 N N . LEU A 1 72 ? -0.199 -7.260 -3.011 1.00 94.88 72 LEU A N 1
ATOM 574 C CA . LEU A 1 72 ? -1.190 -7.332 -4.078 1.00 94.88 72 LEU A CA 1
ATOM 575 C C . LEU A 1 72 ? -2.511 -6.813 -3.549 1.00 94.88 72 LEU A C 1
ATOM 577 O O . LEU A 1 72 ? -2.917 -7.196 -2.454 1.00 94.88 72 LEU A O 1
ATOM 581 N N . VAL A 1 73 ? -3.189 -5.982 -4.332 1.00 94.56 73 VAL A N 1
ATOM 582 C CA . VAL A 1 73 ? -4.565 -5.582 -4.030 1.00 94.56 73 VAL A CA 1
ATOM 583 C C . VAL A 1 73 ? -5.452 -6.819 -4.012 1.00 94.56 73 VAL A C 1
ATOM 585 O O . VAL A 1 73 ? -5.479 -7.596 -4.970 1.00 94.56 73 VAL A O 1
ATOM 588 N N . SER A 1 74 ? -6.155 -6.990 -2.902 1.00 89.81 74 SER A N 1
ATOM 589 C CA . SER A 1 74 ? -7.097 -8.071 -2.671 1.00 89.81 74 SER A CA 1
ATOM 590 C C . SER A 1 74 ? -8.514 -7.530 -2.766 1.00 89.81 74 SER A C 1
ATOM 592 O O . SER A 1 74 ? -8.791 -6.399 -2.368 1.00 89.81 74 SER A O 1
ATOM 594 N N . TRP A 1 75 ? -9.416 -8.346 -3.295 1.00 79.06 75 TRP A N 1
ATOM 595 C CA . TRP A 1 75 ? -10.842 -8.060 -3.317 1.00 79.06 75 TRP A CA 1
ATOM 596 C C . TRP A 1 75 ? -11.555 -9.306 -2.794 1.00 79.06 75 TRP A C 1
ATOM 598 O O . TRP A 1 75 ? -11.221 -10.400 -3.254 1.00 79.06 75 TRP A O 1
ATOM 608 N N . PRO A 1 76 ? -12.524 -9.183 -1.865 1.00 66.50 76 PRO A N 1
ATOM 609 C CA . PRO A 1 76 ? -13.257 -10.331 -1.321 1.00 66.50 76 PRO A CA 1
ATOM 610 C C . PRO A 1 76 ? -13.899 -11.254 -2.372 1.00 66.50 76 PRO A C 1
ATOM 612 O O . PRO A 1 76 ? -14.144 -12.418 -2.084 1.00 66.50 76 PRO A O 1
ATOM 615 N N . GLU A 1 77 ? -14.152 -10.765 -3.586 1.00 68.25 77 GLU A N 1
ATOM 616 C CA . GLU A 1 77 ? -14.783 -11.526 -4.672 1.00 68.25 77 GLU A CA 1
ATOM 617 C C . GLU A 1 77 ? -13.770 -12.293 -5.548 1.00 68.25 77 GLU A C 1
ATOM 619 O O . GLU A 1 77 ? -14.161 -12.992 -6.481 1.00 68.25 77 GLU A O 1
ATOM 624 N N . CYS A 1 78 ? -12.462 -12.177 -5.280 1.00 64.75 78 CYS A N 1
ATOM 625 C CA . CYS A 1 78 ? -11.408 -12.769 -6.103 1.00 64.75 78 CYS A CA 1
ATOM 626 C C . CYS A 1 78 ? -10.744 -13.972 -5.409 1.00 64.75 78 CYS A C 1
ATOM 628 O O . CYS A 1 78 ? -9.903 -13.806 -4.531 1.00 64.75 78 CYS A O 1
ATOM 630 N N . ASP A 1 79 ? -11.084 -15.187 -5.852 1.00 69.31 79 ASP A N 1
ATOM 631 C CA . ASP A 1 79 ? -10.508 -16.450 -5.349 1.00 69.31 79 ASP A CA 1
ATOM 632 C C . ASP A 1 79 ? -9.023 -16.624 -5.735 1.00 69.31 79 ASP A C 1
ATOM 634 O O . ASP A 1 79 ? -8.223 -17.186 -4.988 1.00 69.31 79 ASP A O 1
ATOM 638 N N . LYS A 1 80 ? -8.624 -16.089 -6.900 1.00 74.00 80 LYS A N 1
ATOM 639 C CA . LYS A 1 80 ? -7.252 -16.169 -7.426 1.00 74.00 80 LYS A CA 1
ATOM 640 C C . LYS A 1 80 ? -6.711 -14.798 -7.797 1.00 74.00 80 LYS A C 1
ATOM 642 O O . LYS A 1 80 ? -7.063 -14.232 -8.830 1.00 74.00 80 LYS A O 1
ATOM 647 N N . ILE A 1 81 ? -5.787 -14.303 -6.982 1.00 81.38 81 ILE A N 1
ATOM 648 C CA . ILE A 1 81 ? -5.115 -13.022 -7.196 1.00 81.38 81 ILE A CA 1
ATOM 649 C C . ILE A 1 81 ? -3.832 -13.262 -8.001 1.00 81.38 81 ILE A C 1
ATOM 651 O O . ILE A 1 81 ? -2.800 -13.646 -7.451 1.00 81.38 81 ILE A O 1
ATOM 655 N N . ASN A 1 82 ? -3.886 -13.014 -9.311 1.00 85.88 82 ASN A N 1
ATOM 656 C CA . ASN A 1 82 ? -2.693 -13.041 -10.158 1.00 85.88 82 ASN A CA 1
ATOM 657 C C . ASN A 1 82 ? -1.986 -11.678 -10.136 1.00 85.88 82 ASN A C 1
ATOM 659 O O . ASN A 1 82 ? -2.643 -10.652 -10.319 1.00 85.88 82 ASN A O 1
ATOM 663 N N . PRO A 1 83 ? -0.654 -11.635 -9.963 1.00 88.88 83 PRO A N 1
ATOM 664 C CA . PRO A 1 83 ? 0.071 -10.378 -9.898 1.00 88.88 83 PRO A CA 1
ATOM 665 C C . PRO A 1 83 ? 0.064 -9.662 -11.251 1.00 88.88 83 PRO A C 1
ATOM 667 O O . PRO A 1 83 ? 0.594 -10.171 -12.239 1.00 88.88 83 PRO A O 1
ATOM 670 N N . ILE A 1 84 ? -0.462 -8.441 -11.276 1.00 91.25 84 ILE A N 1
ATOM 671 C CA . ILE A 1 84 ? -0.395 -7.538 -12.424 1.00 91.25 84 ILE A CA 1
ATOM 672 C C . ILE A 1 84 ? 0.487 -6.336 -12.094 1.00 91.25 84 ILE A C 1
ATOM 674 O O . ILE A 1 84 ? 0.453 -5.762 -11.002 1.00 91.25 84 ILE A O 1
ATOM 678 N N . ARG A 1 85 ? 1.314 -5.952 -13.066 1.00 89.44 85 ARG A N 1
ATOM 679 C CA . ARG A 1 85 ? 2.204 -4.798 -12.951 1.00 89.44 85 ARG A CA 1
ATOM 680 C C . ARG A 1 85 ? 1.588 -3.627 -13.689 1.00 89.44 85 ARG A C 1
ATOM 682 O O . ARG A 1 85 ? 1.668 -3.544 -14.909 1.00 89.44 85 ARG A O 1
ATOM 689 N N . ILE A 1 86 ? 0.981 -2.736 -12.923 1.00 92.06 86 ILE A N 1
ATOM 690 C CA . ILE A 1 86 ? 0.484 -1.449 -13.397 1.00 92.06 86 ILE A CA 1
ATOM 691 C C . ILE A 1 86 ? 1.264 -0.387 -12.634 1.00 92.06 86 ILE A C 1
ATOM 693 O O . ILE A 1 86 ? 1.395 -0.478 -11.412 1.00 92.06 86 ILE A O 1
ATOM 697 N N . ALA A 1 87 ? 1.829 0.576 -13.360 1.00 91.12 87 ALA A N 1
ATOM 698 C CA . ALA A 1 87 ? 2.556 1.677 -12.746 1.00 91.12 87 ALA A CA 1
ATOM 699 C C . ALA A 1 87 ? 1.618 2.465 -11.824 1.00 91.12 87 ALA A C 1
ATOM 701 O O . ALA A 1 87 ? 0.489 2.765 -12.200 1.00 91.12 87 ALA A O 1
ATOM 702 N N . LEU A 1 88 ? 2.088 2.786 -10.620 1.00 93.25 88 LEU A N 1
ATOM 703 C CA . LEU A 1 88 ? 1.343 3.631 -9.694 1.00 93.25 88 LEU A CA 1
ATOM 704 C C . LEU A 1 88 ? 1.466 5.091 -10.131 1.00 93.25 88 LEU A C 1
ATOM 706 O O . LEU A 1 88 ? 2.544 5.539 -10.527 1.00 93.25 88 LEU A O 1
ATOM 710 N N . SER A 1 89 ? 0.365 5.828 -10.053 1.00 92.25 89 SER A N 1
ATOM 711 C CA . SER A 1 89 ? 0.297 7.252 -10.387 1.00 92.25 89 SER A CA 1
ATOM 712 C C . SER A 1 89 ? -0.521 7.982 -9.329 1.00 92.25 89 SER A C 1
ATOM 714 O O . SER A 1 89 ? -1.442 7.392 -8.770 1.00 92.25 89 SER A O 1
ATOM 716 N N . GLU A 1 90 ? -0.195 9.248 -9.061 1.00 90.88 90 GLU A N 1
ATOM 717 C CA . GLU A 1 90 ? -0.899 10.082 -8.070 1.00 90.88 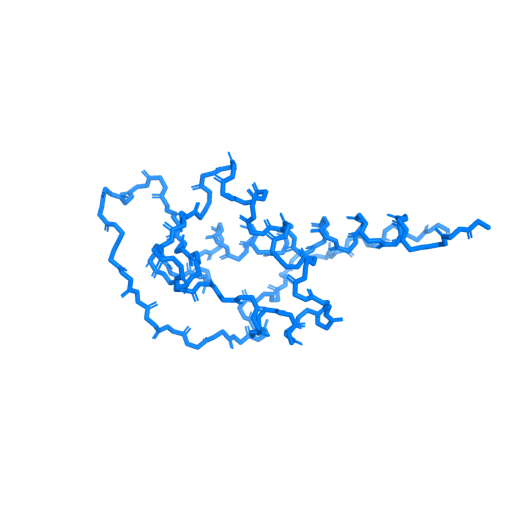90 GLU A CA 1
ATOM 718 C C . GLU A 1 90 ? -2.412 10.138 -8.303 1.00 90.88 90 GLU A C 1
ATOM 720 O O . GLU A 1 90 ? -3.173 10.032 -7.347 1.00 90.88 90 GLU A O 1
ATOM 725 N N . ASP A 1 91 ? -2.849 10.192 -9.564 1.00 91.31 91 ASP A N 1
ATOM 726 C CA . ASP A 1 91 ? -4.268 10.205 -9.946 1.00 91.31 91 ASP A CA 1
ATOM 727 C C . ASP A 1 91 ? -5.078 9.038 -9.348 1.00 91.31 91 ASP A C 1
ATOM 729 O O . ASP A 1 91 ? -6.219 9.211 -8.921 1.00 91.31 91 ASP A O 1
ATOM 733 N N . MET A 1 92 ? -4.455 7.862 -9.197 1.00 91.00 92 MET A N 1
ATOM 734 C CA . MET A 1 92 ? -5.100 6.684 -8.601 1.00 91.00 92 MET A CA 1
ATOM 735 C C . MET A 1 92 ? -5.486 6.893 -7.131 1.00 91.00 92 MET A C 1
ATOM 737 O O . MET A 1 92 ? -6.310 6.147 -6.604 1.00 91.00 92 MET A O 1
ATOM 741 N N . PHE A 1 93 ? -4.875 7.876 -6.471 1.00 91.88 93 PHE A N 1
ATOM 742 C CA . PHE A 1 93 ? -5.031 8.181 -5.053 1.00 91.88 93 PHE A CA 1
ATOM 743 C C . PHE A 1 93 ? -5.738 9.518 -4.810 1.00 91.88 93 PHE A C 1
ATOM 745 O O . PHE A 1 93 ? -5.912 9.909 -3.657 1.00 91.88 93 PHE A O 1
ATOM 752 N N . LEU A 1 94 ? -6.180 10.216 -5.860 1.00 88.31 94 LEU A N 1
ATOM 753 C CA . LEU A 1 94 ? -6.998 11.413 -5.694 1.00 88.31 94 LEU A CA 1
ATOM 754 C C . LEU A 1 94 ? -8.337 11.031 -5.060 1.00 88.31 94 LEU A C 1
ATOM 756 O O . LEU A 1 94 ? -8.972 10.053 -5.462 1.00 88.31 94 LEU A O 1
ATOM 760 N N . ARG A 1 95 ? -8.759 11.790 -4.047 1.00 81.06 95 ARG A N 1
ATOM 761 C CA . ARG A 1 95 ? -10.066 11.632 -3.399 1.00 81.06 95 ARG A CA 1
ATOM 762 C C . ARG A 1 95 ? -11.059 12.583 -4.056 1.00 81.06 95 ARG A C 1
ATOM 764 O O . ARG A 1 95 ? -10.765 13.766 -4.196 1.00 81.06 95 ARG A O 1
ATOM 771 N N . ASP A 1 96 ? -12.217 12.066 -4.462 1.00 76.00 96 ASP A N 1
ATOM 772 C CA . ASP A 1 96 ? -13.319 12.895 -4.979 1.00 76.00 96 ASP A CA 1
ATOM 773 C C . ASP A 1 96 ? -14.152 13.501 -3.847 1.00 76.00 96 ASP A C 1
ATOM 775 O O . ASP A 1 96 ? -14.933 14.423 -4.070 1.00 76.00 96 ASP A O 1
ATOM 779 N N . ASP A 1 97 ? -14.029 12.959 -2.634 1.00 67.75 97 ASP A N 1
ATOM 780 C CA . ASP A 1 97 ? -14.665 13.498 -1.442 1.00 67.75 97 ASP A CA 1
ATOM 781 C C . ASP A 1 97 ? -13.801 14.593 -0.798 1.00 67.75 97 ASP A C 1
ATOM 783 O O . ASP A 1 97 ? -12.573 14.462 -0.750 1.00 67.75 97 ASP A O 1
ATOM 787 N N . PRO A 1 98 ? -14.419 15.674 -0.283 1.00 61.72 98 PRO A N 1
ATOM 788 C CA . PRO A 1 98 ? -13.689 16.687 0.455 1.00 61.72 98 PRO A CA 1
ATOM 789 C C . PRO A 1 98 ? -13.040 16.038 1.677 1.00 61.72 98 PRO A C 1
ATOM 791 O O . PRO A 1 98 ? -13.720 15.556 2.585 1.00 61.72 98 PRO A O 1
ATOM 794 N N . VAL A 1 99 ? -11.707 16.039 1.705 1.00 59.97 99 VAL A N 1
ATOM 795 C CA . VAL A 1 99 ? -10.955 15.686 2.905 1.00 59.97 99 VAL A CA 1
ATOM 796 C C . VAL A 1 99 ? -11.224 16.792 3.916 1.00 59.97 99 VAL A C 1
ATOM 798 O O . VAL A 1 99 ? -10.704 17.900 3.784 1.00 59.97 99 VAL A O 1
ATOM 801 N N . PHE A 1 100 ? -12.066 16.511 4.910 1.00 53.34 100 PHE A N 1
ATOM 802 C CA . PHE A 1 100 ? -12.205 17.378 6.073 1.00 53.34 100 PHE A CA 1
ATOM 803 C C . PHE A 1 100 ? -10.894 17.313 6.854 1.00 53.34 100 PHE A C 1
ATOM 805 O O . PHE A 1 100 ? -10.697 16.462 7.718 1.00 53.34 100 PHE A O 1
ATOM 812 N N . VAL A 1 101 ? -9.964 18.196 6.500 1.00 56.56 101 VAL A N 1
ATOM 813 C CA . VAL A 1 101 ? -8.806 18.481 7.336 1.00 56.56 101 VAL A CA 1
ATOM 814 C C . VAL A 1 101 ? -9.367 19.151 8.582 1.00 56.56 101 VAL A C 1
ATOM 816 O O . VAL A 1 101 ? -9.893 20.262 8.508 1.00 56.56 101 VAL A O 1
ATOM 819 N N . PHE A 1 102 ? -9.329 18.445 9.712 1.00 48.12 102 PHE A N 1
ATOM 820 C CA . PHE A 1 102 ? -9.639 19.045 11.002 1.00 48.12 102 PHE A CA 1
ATOM 821 C C . PHE A 1 102 ? -8.575 20.105 11.265 1.00 48.12 102 PHE A C 1
ATOM 823 O O . PHE A 1 102 ? -7.435 19.792 11.598 1.00 48.12 102 PHE A O 1
ATOM 830 N N . ASN A 1 103 ? -8.942 21.355 11.005 1.00 42.00 103 ASN A N 1
ATOM 831 C CA . ASN A 1 103 ? -8.135 22.499 11.367 1.00 42.00 103 ASN A CA 1
ATOM 832 C C . ASN A 1 103 ? -8.282 22.661 12.884 1.00 42.00 103 ASN A C 1
ATOM 834 O O . ASN A 1 103 ? -9.388 22.929 13.358 1.00 42.00 103 ASN A O 1
ATOM 838 N N . GLU A 1 104 ? -7.201 22.406 13.619 1.00 47.94 104 GLU A N 1
ATOM 839 C CA . GLU A 1 104 ? -7.086 22.767 15.038 1.00 47.94 104 GLU A CA 1
ATOM 840 C C . GLU A 1 104 ? -6.914 24.286 15.181 1.00 47.94 104 GLU A C 1
ATOM 842 O O . GLU A 1 104 ? -6.206 24.884 14.331 1.00 47.94 104 GLU A O 1
#

Organism: NCBI:txid1238450

Foldseek 3Di:
DPPVPPVLPVLLVLLLVLVVVLLVVCLAPQQEFDDQPQSCVLSVHDSVSVVVSLVVCVVVVQWDDDPPRHIGGGDPVDPDRHHDYDDDDNVSRDDPDPDPPPDD

Sequence (104 aa):
MNQKATTNISEQLFIKETVEHAIKKQRLKPGQLLLEPPLAKIFNTDRASIKRVLELLQQQGLVVKHEGRGYLVSWPECDKINPIRIALSEDMFLRDDPVFVFNE

Radius of gyration: 13.96 Å; chains: 1; bounding box: 26×39×37 Å

Secondary structure (DSSP, 8-state):
--THHHHHHHHHHHHHHHHHHHHHTTSSPTTBEE-HHHHHHHTT--HHHHHHHHHHHHHTTSEEE-TTS-EEE--TT-S----B-----GGGG--SS-------

InterPro domains:
  IPR000524 Transcription regulator HTH, GntR [PF00392] (14-73)
  IPR000524 Transcription regulator HTH, GntR [PS50949] (9-76)
  IPR036388 Winged helix-like DNA-binding domain superfamily [G3DSA:1.10.10.10] (1-74)
  IPR036390 Winged helix DNA-binding domain superfamily [SSF46785] (8-83)

pLDDT: mean 84.21, std 15.36, range [39.97, 95.75]